Protein AF-A0A535CMH6-F1 (afdb_monomer)

Sequence (81 aa):
MGSTWVHCGIRAVLLGALAFTGAAFAAPSCKPPAPTALLERFTSADCEHCWKAASAQDPKDPARQRVLVLDWIAPAGDAAP

Structure (mmCIF, N/CA/C/O backbone):
data_AF-A0A535CMH6-F1
#
_entry.id   AF-A0A535CMH6-F1
#
loop_
_atom_site.group_PDB
_atom_site.id
_atom_site.type_symbol
_atom_site.label_atom_id
_atom_site.label_alt_id
_atom_site.label_comp_id
_atom_site.label_asym_id
_atom_site.label_entity_id
_atom_site.label_seq_id
_atom_site.pdbx_PDB_ins_code
_atom_site.Cartn_x
_atom_site.Cartn_y
_atom_site.Cartn_z
_atom_site.occupancy
_atom_site.B_iso_or_equiv
_atom_site.auth_seq_id
_atom_site.auth_comp_id
_atom_site.auth_asym_id
_atom_site.auth_atom_id
_atom_site.pdbx_PDB_model_num
ATOM 1 N N . MET A 1 1 ? -16.321 2.398 25.019 1.00 44.44 1 MET A N 1
ATOM 2 C CA . MET A 1 1 ? -14.885 2.663 25.278 1.00 44.44 1 MET A CA 1
ATOM 3 C C . MET A 1 1 ? -14.283 3.402 24.083 1.00 44.44 1 MET A C 1
ATOM 5 O O . MET A 1 1 ? -13.758 2.769 23.185 1.00 44.44 1 MET A O 1
ATOM 9 N N . GLY A 1 2 ? -14.430 4.727 24.004 1.00 43.50 2 GLY A N 1
ATOM 10 C CA . GLY A 1 2 ? -13.959 5.506 22.840 1.00 43.50 2 GLY A CA 1
ATOM 11 C C . GLY A 1 2 ? -13.553 6.944 23.163 1.00 43.50 2 GLY A C 1
ATOM 12 O O . GLY A 1 2 ? -13.178 7.690 22.269 1.00 43.50 2 GLY A O 1
ATOM 13 N N . SER A 1 3 ? -13.605 7.334 24.441 1.00 45.69 3 SER A N 1
ATOM 14 C CA . SER A 1 3 ? -13.458 8.736 24.830 1.00 45.69 3 SER A CA 1
ATOM 15 C C . SER A 1 3 ? -11.994 9.163 24.985 1.00 45.69 3 SER A C 1
ATOM 17 O O . SER A 1 3 ? -11.668 10.307 24.716 1.00 45.69 3 SER A O 1
ATOM 19 N N . THR A 1 4 ? -11.063 8.275 25.341 1.00 46.97 4 THR A N 1
ATOM 20 C CA . THR A 1 4 ? -9.691 8.671 25.728 1.00 46.97 4 THR A CA 1
ATOM 21 C C . THR A 1 4 ? -8.834 9.242 24.589 1.00 46.97 4 THR A C 1
ATOM 23 O O . THR A 1 4 ? -7.956 10.059 24.851 1.00 46.97 4 THR A O 1
ATOM 26 N N . TRP A 1 5 ? -9.115 8.896 23.329 1.00 45.47 5 TRP A N 1
ATOM 27 C CA . TRP A 1 5 ? -8.355 9.367 22.159 1.00 45.47 5 TRP A CA 1
ATOM 28 C C . TRP A 1 5 ? -8.620 10.840 21.828 1.00 45.47 5 TRP A C 1
ATOM 30 O O . TRP A 1 5 ? -7.698 11.588 21.512 1.00 45.47 5 TRP A O 1
ATOM 40 N N . VAL A 1 6 ? -9.872 11.280 21.979 1.00 49.97 6 VAL A N 1
ATOM 41 C CA . VAL A 1 6 ? -10.299 12.662 21.699 1.00 49.97 6 VAL A CA 1
ATOM 42 C C . VAL A 1 6 ? -9.681 13.646 22.708 1.00 49.97 6 VAL A C 1
ATOM 44 O O . VAL A 1 6 ? -9.417 14.806 22.391 1.00 49.97 6 VAL A O 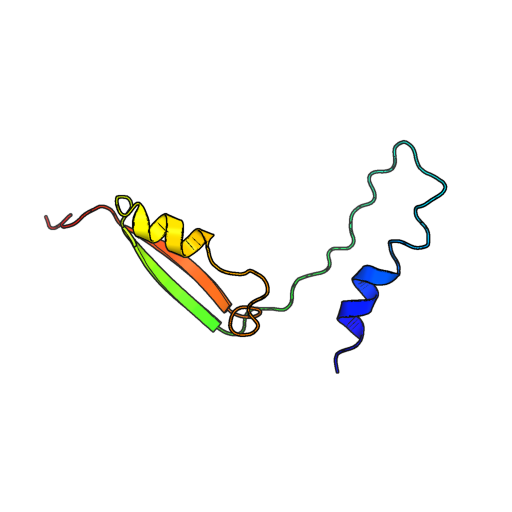1
ATOM 47 N N . HIS A 1 7 ? -9.360 13.167 23.914 1.00 44.00 7 HIS A N 1
ATOM 48 C CA . HIS A 1 7 ? -8.816 13.992 24.994 1.00 44.00 7 HIS A CA 1
ATOM 49 C C . HIS A 1 7 ? -7.315 14.328 24.836 1.00 44.00 7 HIS A C 1
ATOM 51 O O . HIS A 1 7 ? -6.893 15.325 25.422 1.00 44.00 7 HIS A O 1
ATOM 57 N N . CYS A 1 8 ? -6.522 13.585 24.033 1.00 49.44 8 CYS A N 1
ATOM 58 C CA . CYS A 1 8 ? -5.125 13.973 23.704 1.00 49.44 8 CYS A CA 1
ATOM 59 C C . CYS A 1 8 ? -5.120 15.205 22.756 1.00 49.44 8 CYS A C 1
ATOM 61 O O . CYS A 1 8 ? -4.222 16.035 22.847 1.00 49.44 8 CYS A O 1
ATOM 63 N N . GLY A 1 9 ? -6.163 15.404 21.929 1.00 47.44 9 GLY A N 1
ATOM 64 C CA . GLY A 1 9 ? -6.255 16.534 20.986 1.00 47.44 9 GLY A CA 1
ATOM 65 C C . GLY A 1 9 ? -6.801 17.851 21.564 1.00 47.44 9 GLY A C 1
ATOM 66 O O . GLY A 1 9 ? -6.314 18.923 21.220 1.00 47.44 9 GLY A O 1
ATOM 67 N N . ILE A 1 10 ? -7.795 17.806 22.458 1.00 49.19 10 ILE A N 1
ATOM 68 C CA . ILE A 1 10 ? -8.530 19.022 22.877 1.00 49.19 10 ILE A CA 1
ATOM 69 C C . ILE A 1 10 ? -7.817 19.807 23.996 1.00 49.19 10 ILE A C 1
ATOM 71 O O . ILE A 1 10 ? -7.938 21.029 24.069 1.00 49.19 10 ILE A O 1
ATOM 75 N N . ARG A 1 11 ? -7.028 19.149 24.858 1.00 47.28 11 ARG A N 1
ATOM 76 C CA . ARG A 1 11 ? -6.372 19.823 25.997 1.00 47.28 11 ARG A CA 1
ATOM 77 C C . ARG A 1 11 ? -5.1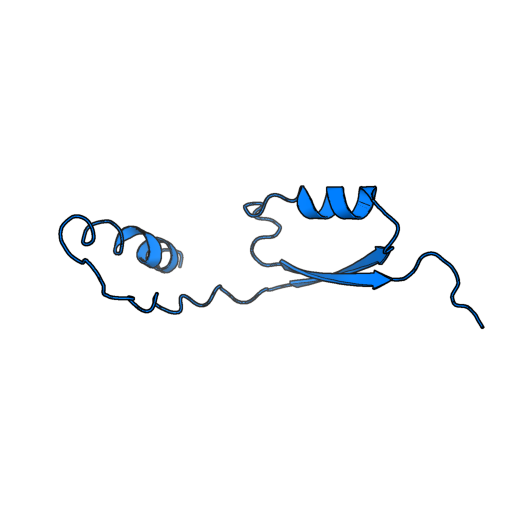29 20.641 25.635 1.00 47.28 11 ARG A C 1
ATOM 79 O O . ARG A 1 11 ? -4.779 21.537 26.395 1.00 47.28 11 ARG A O 1
ATOM 86 N N . ALA A 1 12 ? -4.484 20.367 24.502 1.00 49.91 12 ALA A N 1
ATOM 87 C CA . ALA A 1 12 ? -3.268 21.078 24.098 1.00 49.91 12 ALA A CA 1
ATOM 88 C C . ALA A 1 12 ? -3.547 22.465 23.488 1.00 49.91 12 ALA A C 1
ATOM 90 O O . ALA A 1 12 ? -2.701 23.350 23.562 1.00 49.91 12 ALA A O 1
ATOM 91 N N . VAL A 1 13 ? -4.735 22.680 22.914 1.00 51.81 13 VAL A N 1
ATOM 92 C CA . VAL A 1 13 ? -5.031 23.905 22.149 1.00 51.81 13 VAL A CA 1
ATOM 93 C C . VAL A 1 13 ? -5.519 25.054 23.039 1.00 51.81 13 VAL A C 1
ATOM 95 O O . VAL A 1 13 ? -5.221 26.210 22.760 1.00 51.81 13 VAL A O 1
ATOM 98 N N . LEU A 1 14 ? -6.212 24.773 24.147 1.00 51.59 14 LEU A N 1
ATOM 99 C CA . LEU A 1 14 ? -6.835 25.827 24.966 1.00 51.59 14 LEU A CA 1
ATOM 100 C C . LEU A 1 14 ? -5.887 26.534 25.956 1.00 51.59 14 LEU A C 1
ATOM 102 O O . LEU A 1 14 ? -6.267 27.555 26.518 1.00 51.59 14 LEU A O 1
ATOM 106 N N . LEU A 1 15 ? -4.661 26.038 26.158 1.00 51.31 15 LEU A N 1
ATOM 107 C CA . LEU A 1 15 ? -3.680 26.623 27.094 1.00 51.31 15 LEU A CA 1
ATOM 108 C C . LEU A 1 15 ? -2.454 27.256 26.408 1.00 51.31 15 LEU A C 1
ATOM 110 O O . LEU A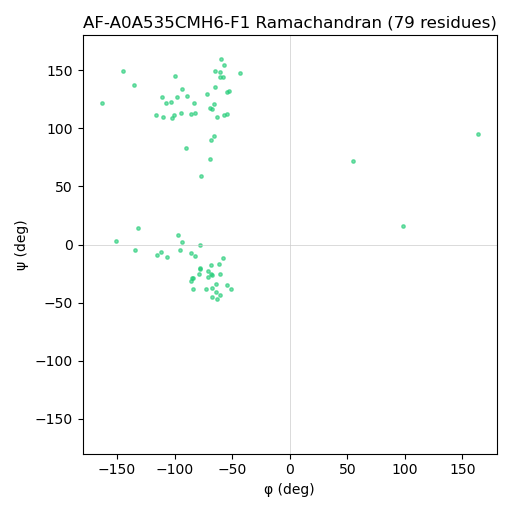 1 15 ? -1.638 27.877 27.081 1.00 51.31 15 LEU A O 1
ATOM 114 N N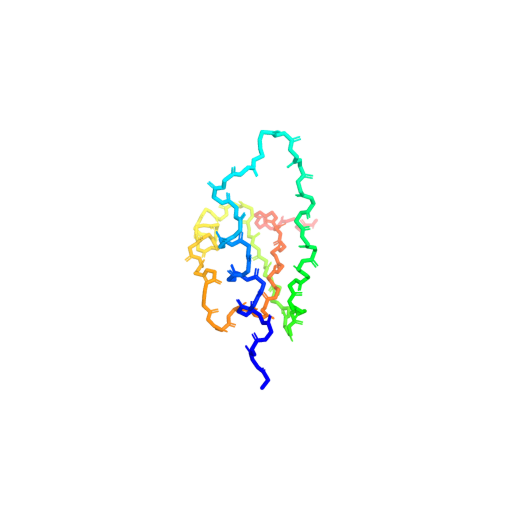 . GLY A 1 16 ? -2.314 27.121 25.0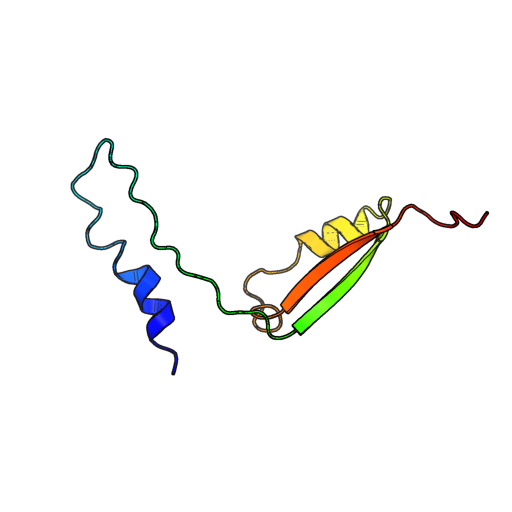85 1.00 46.81 16 GLY A N 1
ATOM 115 C CA . GLY A 1 16 ? -1.104 27.505 24.343 1.00 46.81 16 GLY A CA 1
ATOM 116 C C . GLY A 1 16 ? -1.129 28.885 23.679 1.00 46.81 16 GLY A C 1
ATOM 117 O O . GLY A 1 16 ? -0.240 29.181 22.890 1.00 46.81 16 GLY A O 1
ATOM 118 N N . ALA A 1 17 ? -2.137 29.723 23.937 1.00 53.28 17 ALA A N 1
ATOM 119 C CA . ALA A 1 17 ? -2.297 30.985 23.208 1.00 53.28 17 ALA A CA 1
ATOM 120 C C . ALA A 1 17 ? -1.492 32.174 23.775 1.00 53.28 17 ALA A C 1
ATOM 122 O O . ALA A 1 17 ? -1.490 33.227 23.147 1.00 53.28 17 ALA A O 1
ATOM 123 N N . LEU A 1 18 ? -0.828 32.058 24.937 1.00 53.88 18 LEU A N 1
ATOM 124 C CA . LEU A 1 18 ? -0.325 33.254 25.644 1.00 53.88 18 LEU A CA 1
ATOM 125 C C . LEU A 1 18 ? 1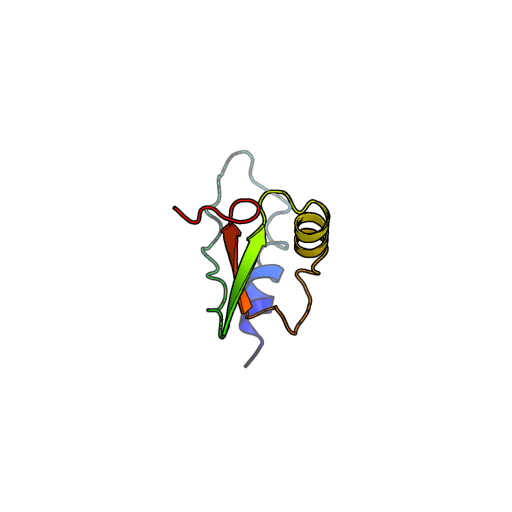.108 33.232 26.186 1.00 53.88 18 LEU A C 1
ATOM 127 O O . LEU A 1 18 ? 1.565 34.272 26.651 1.00 53.88 18 LEU A O 1
ATOM 131 N N . ALA A 1 19 ? 1.862 32.139 26.105 1.00 52.44 19 ALA A N 1
ATOM 132 C CA . ALA A 1 19 ? 3.267 32.173 26.511 1.00 52.44 19 ALA A CA 1
ATOM 133 C C . ALA A 1 19 ? 4.021 30.970 25.953 1.00 52.44 19 ALA A C 1
ATOM 135 O O . ALA A 1 19 ? 3.629 29.847 26.242 1.00 52.44 19 ALA A O 1
ATOM 136 N N . PHE A 1 20 ? 5.083 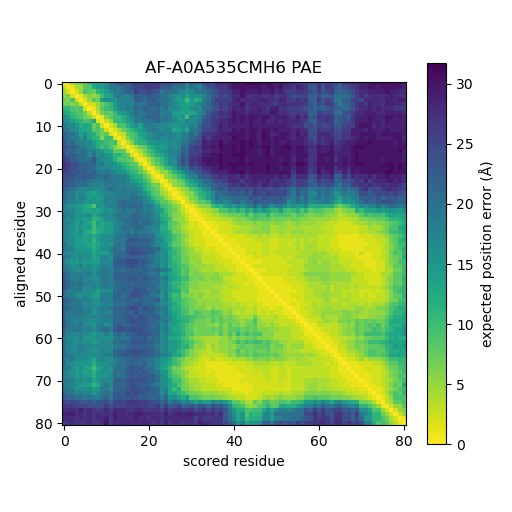31.203 25.177 1.00 48.28 20 PHE A N 1
ATOM 137 C CA . PHE A 1 20 ? 6.424 30.632 25.391 1.00 48.28 20 PHE A CA 1
ATOM 138 C C . PHE A 1 20 ? 7.279 30.763 24.124 1.00 48.28 20 PHE A C 1
ATOM 140 O O . PHE A 1 20 ? 7.301 29.905 23.244 1.00 48.28 20 PHE A O 1
ATOM 147 N N . THR A 1 21 ? 8.071 31.828 24.070 1.00 55.69 21 THR A N 1
ATOM 148 C CA . THR A 1 21 ? 9.355 31.821 23.371 1.00 55.69 21 THR A CA 1
ATOM 149 C C . THR A 1 21 ? 10.275 30.802 24.058 1.00 55.69 21 THR A C 1
ATOM 151 O O . THR A 1 21 ? 10.712 31.035 25.181 1.00 55.69 21 THR A O 1
ATOM 154 N N . GLY A 1 22 ? 10.566 29.673 23.404 1.00 54.28 22 GLY A N 1
ATOM 155 C CA . GLY A 1 22 ? 11.778 28.884 23.680 1.00 54.28 22 GLY A CA 1
ATOM 156 C C . GLY A 1 22 ? 11.685 27.650 24.588 1.00 54.28 22 GLY A C 1
ATOM 157 O O . GLY A 1 22 ? 12.731 27.161 25.000 1.00 54.28 22 GLY A O 1
ATOM 158 N N . ALA A 1 23 ? 10.505 27.094 24.876 1.00 49.72 23 ALA A N 1
ATOM 159 C CA . ALA A 1 23 ? 10.415 25.776 25.516 1.00 49.72 23 ALA A CA 1
ATOM 160 C C . ALA A 1 23 ? 10.061 24.703 24.477 1.00 49.72 23 ALA A C 1
ATOM 162 O O . ALA A 1 23 ? 8.938 24.652 23.977 1.00 49.72 23 ALA A O 1
ATOM 163 N N . ALA A 1 24 ? 11.023 23.835 24.148 1.00 55.34 24 ALA A N 1
ATOM 164 C CA . ALA A 1 24 ? 10.740 22.586 23.453 1.00 55.34 24 ALA A CA 1
ATOM 165 C C . ALA A 1 24 ? 9.959 21.679 24.415 1.00 55.34 24 ALA A C 1
ATOM 167 O O . ALA A 1 24 ? 10.535 20.945 25.216 1.00 55.34 24 ALA A O 1
ATOM 168 N N . PHE A 1 25 ? 8.632 21.777 24.388 1.00 54.34 25 PHE A N 1
ATOM 169 C CA . PHE A 1 25 ? 7.776 20.844 25.103 1.00 54.34 25 PHE A CA 1
ATOM 170 C C . PHE A 1 25 ? 7.914 19.480 24.430 1.00 54.34 25 PHE A C 1
ATOM 172 O O . PHE A 1 25 ? 7.574 19.324 23.256 1.00 54.34 25 PHE A O 1
ATOM 179 N N . ALA A 1 26 ? 8.429 18.493 25.166 1.00 56.47 26 ALA A N 1
ATOM 180 C CA . ALA A 1 26 ? 8.343 17.106 24.742 1.00 56.47 26 ALA A CA 1
ATOM 181 C C . ALA A 1 26 ? 6.857 16.789 24.548 1.00 56.47 26 ALA A C 1
ATOM 183 O O . ALA A 1 26 ? 6.087 16.794 25.511 1.00 56.47 26 ALA A O 1
ATOM 184 N N . ALA A 1 27 ? 6.444 16.580 23.296 1.00 64.88 27 ALA A N 1
ATOM 185 C CA . ALA A 1 27 ? 5.099 16.111 23.020 1.00 64.88 27 ALA A CA 1
ATOM 186 C C . ALA A 1 27 ? 4.892 14.826 23.838 1.00 64.88 27 ALA A C 1
ATOM 188 O O . ALA A 1 27 ? 5.778 13.960 23.818 1.00 64.88 27 ALA A O 1
ATOM 189 N N . PRO A 1 28 ? 3.783 14.688 24.590 1.00 63.56 28 PRO A N 1
ATOM 190 C CA . PRO A 1 28 ? 3.495 13.432 25.262 1.00 63.56 28 PRO A CA 1
ATOM 191 C C . PRO A 1 28 ? 3.567 12.325 24.213 1.00 63.56 28 PRO A C 1
ATOM 193 O O . PRO A 1 28 ? 3.023 12.476 23.116 1.00 63.56 28 PRO A O 1
ATOM 196 N N . SER A 1 29 ? 4.270 11.235 24.524 1.00 65.69 29 SER A N 1
ATOM 197 C CA . SER A 1 29 ? 4.371 10.076 23.642 1.00 65.69 29 SER A CA 1
ATOM 198 C C . SER A 1 29 ? 3.006 9.376 23.580 1.00 65.69 29 SER A C 1
ATOM 200 O O . SER A 1 29 ? 2.780 8.333 24.190 1.00 65.69 29 SER A O 1
ATOM 202 N N . CYS A 1 30 ? 2.046 9.979 22.868 1.00 69.88 30 CYS A N 1
ATOM 203 C CA . CYS A 1 30 ? 0.756 9.375 22.554 1.00 69.88 30 CYS A CA 1
ATOM 204 C C . CYS A 1 30 ? 1.081 8.191 21.619 1.00 69.88 30 CYS A C 1
ATOM 206 O O . CYS A 1 30 ? 1.276 8.349 20.415 1.00 69.88 30 CYS A O 1
ATOM 208 N N . LYS A 1 31 ? 1.242 6.998 22.211 1.00 77.31 31 LYS A N 1
ATOM 209 C CA . LYS A 1 31 ? 1.515 5.762 21.474 1.00 77.31 31 LYS A CA 1
ATOM 210 C C . LYS A 1 31 ? 0.281 5.454 20.623 1.00 77.31 31 LYS A C 1
ATOM 212 O O . LYS A 1 31 ? -0.806 5.307 21.195 1.00 77.31 31 LYS A O 1
ATOM 217 N N . PRO A 1 32 ? 0.409 5.364 19.289 1.00 77.00 32 PRO A N 1
ATOM 218 C CA . PRO A 1 32 ? -0.712 4.955 18.471 1.00 77.00 32 PRO A CA 1
ATOM 219 C C . PRO A 1 32 ? -1.153 3.547 18.893 1.00 77.00 32 PRO A C 1
ATOM 221 O O . PRO A 1 32 ? -0.338 2.742 19.363 1.00 77.00 32 PRO A O 1
ATOM 224 N N . PRO A 1 33 ? -2.449 3.243 18.772 1.00 82.38 33 PRO A N 1
ATOM 225 C CA . PRO A 1 33 ? -2.945 1.908 19.052 1.00 82.38 33 PRO A CA 1
ATOM 226 C C . PRO A 1 33 ? -2.235 0.883 18.165 1.00 82.38 33 PRO A C 1
ATOM 228 O O . PRO A 1 33 ? -1.934 1.160 17.005 1.00 82.38 33 PRO A O 1
ATOM 231 N N . ALA A 1 34 ? -1.981 -0.302 18.720 1.00 86.94 34 ALA A N 1
ATOM 232 C CA . ALA A 1 34 ? -1.317 -1.368 17.982 1.00 86.94 34 ALA A CA 1
ATOM 233 C C . ALA A 1 34 ? -2.133 -1.777 16.736 1.00 86.94 34 ALA A C 1
ATOM 235 O O . ALA A 1 34 ? -3.372 -1.783 16.798 1.00 86.94 34 ALA A O 1
ATOM 236 N N . PRO A 1 35 ? -1.465 -2.125 15.621 1.00 89.62 35 PRO A N 1
ATOM 237 C CA . PRO A 1 35 ? -2.133 -2.681 14.452 1.00 89.62 35 PRO A CA 1
ATOM 238 C C . PRO A 1 35 ? -2.749 -4.046 14.787 1.00 89.62 35 PRO A C 1
ATOM 240 O O . PRO A 1 35 ? -2.237 -4.781 15.630 1.00 89.62 35 PRO A O 1
ATOM 243 N N . THR A 1 36 ? -3.852 -4.386 14.125 1.00 93.75 36 THR A N 1
ATOM 244 C CA . THR A 1 36 ? -4.552 -5.674 14.276 1.00 93.75 36 THR A CA 1
ATOM 245 C C . THR A 1 36 ? -4.347 -6.597 13.080 1.00 93.75 36 THR A C 1
ATOM 247 O O . THR A 1 36 ? -4.718 -7.763 13.146 1.00 93.75 36 THR A O 1
ATOM 250 N N . ALA A 1 37 ? -3.778 -6.083 11.989 1.00 92.69 37 ALA A N 1
ATOM 251 C CA . ALA A 1 37 ? -3.448 -6.846 10.795 1.00 92.69 37 ALA A CA 1
ATOM 252 C C . ALA A 1 37 ? -2.151 -6.325 10.164 1.00 92.69 37 ALA A C 1
ATOM 254 O O . ALA A 1 37 ? -1.846 -5.131 10.249 1.00 92.69 37 ALA A O 1
ATOM 255 N N . LEU A 1 38 ? -1.422 -7.233 9.518 1.00 93.19 38 LEU A N 1
ATOM 256 C CA . LEU A 1 38 ? -0.270 -6.938 8.675 1.00 93.19 38 LEU A CA 1
ATOM 257 C C . LEU A 1 38 ? -0.655 -7.243 7.226 1.00 93.19 38 LEU A C 1
ATOM 259 O O . LEU A 1 38 ? -1.138 -8.336 6.934 1.00 93.19 38 LEU A O 1
ATOM 263 N N . LEU A 1 39 ? -0.458 -6.276 6.336 1.00 91.25 39 LEU A N 1
ATOM 264 C CA . LEU A 1 39 ? -0.590 -6.452 4.897 1.00 91.25 39 LEU A CA 1
ATOM 265 C C . LEU A 1 39 ? 0.797 -6.369 4.274 1.00 91.25 39 LEU A C 1
ATOM 267 O O . LEU A 1 39 ? 1.386 -5.291 4.207 1.00 91.25 39 LEU A O 1
ATOM 271 N N . GLU A 1 40 ? 1.288 -7.503 3.798 1.00 94.50 40 GLU A N 1
ATOM 272 C CA . GLU A 1 40 ? 2.552 -7.580 3.074 1.00 94.50 40 GLU A CA 1
ATOM 273 C C . GLU A 1 40 ? 2.303 -7.470 1.575 1.00 94.50 40 GLU A C 1
ATOM 275 O O . GLU A 1 40 ? 1.392 -8.095 1.025 1.00 94.50 40 GLU A O 1
ATOM 280 N N . ARG A 1 41 ? 3.098 -6.640 0.908 1.00 90.75 41 ARG A N 1
ATOM 281 C CA . ARG A 1 41 ? 2.958 -6.344 -0.517 1.00 90.75 41 ARG A CA 1
ATOM 282 C C . ARG A 1 41 ? 4.328 -6.376 -1.160 1.00 90.75 41 ARG A C 1
ATOM 284 O O . ARG A 1 41 ? 5.267 -5.822 -0.611 1.00 90.75 41 ARG A O 1
ATOM 291 N N . PHE A 1 42 ? 4.431 -6.976 -2.336 1.00 90.31 42 PHE A N 1
ATOM 292 C CA . PHE A 1 42 ? 5.654 -6.940 -3.129 1.00 90.31 42 PHE A CA 1
ATOM 293 C C . PHE A 1 42 ? 5.483 -5.887 -4.218 1.00 90.31 42 PHE A C 1
ATOM 295 O O . PHE A 1 42 ? 4.647 -6.037 -5.110 1.00 90.31 42 PHE A O 1
ATOM 302 N N . THR A 1 43 ? 6.238 -4.800 -4.116 1.00 90.31 43 THR A N 1
ATOM 303 C CA . THR A 1 43 ? 6.190 -3.679 -5.054 1.00 90.31 43 THR A CA 1
ATOM 304 C C . THR A 1 43 ? 7.452 -3.713 -5.901 1.00 90.31 43 THR A C 1
ATOM 306 O O . THR A 1 43 ? 8.559 -3.667 -5.374 1.00 90.31 43 THR A O 1
ATOM 309 N N . SER A 1 44 ? 7.305 -3.807 -7.222 1.00 89.88 44 SER A N 1
ATOM 310 C CA . SER A 1 44 ? 8.460 -3.697 -8.116 1.00 89.88 44 SER A CA 1
ATOM 311 C C . SER A 1 44 ? 9.059 -2.292 -8.023 1.00 89.88 44 SER A C 1
ATOM 313 O O . SER A 1 44 ? 8.325 -1.302 -8.070 1.00 89.88 44 SER A O 1
ATOM 315 N N . ALA A 1 45 ? 10.386 -2.213 -7.933 1.00 90.50 45 ALA A N 1
ATOM 316 C CA . ALA A 1 45 ? 11.142 -0.967 -7.915 1.00 90.50 45 ALA A CA 1
ATOM 317 C C . ALA A 1 45 ? 10.810 -0.081 -9.127 1.00 90.50 45 ALA A C 1
ATOM 319 O O . ALA A 1 45 ? 10.689 1.133 -8.980 1.00 90.50 45 ALA A O 1
ATOM 320 N N . ASP A 1 46 ? 10.554 -0.698 -10.283 1.00 91.25 46 ASP A N 1
ATOM 321 C CA . ASP A 1 46 ? 10.369 -0.013 -11.565 1.00 91.25 46 ASP A CA 1
ATOM 322 C C . ASP A 1 46 ? 8.896 0.299 -11.892 1.00 91.25 46 ASP A C 1
ATOM 324 O O . ASP A 1 46 ? 8.574 0.851 -12.946 1.00 91.25 46 ASP A O 1
ATOM 328 N N . CYS A 1 47 ? 7.963 -0.030 -10.993 1.00 90.56 47 CYS A N 1
ATOM 329 C CA . CYS A 1 47 ? 6.538 0.196 -11.219 1.00 90.56 47 CYS A CA 1
ATOM 330 C C . CYS A 1 47 ? 6.076 1.575 -10.719 1.00 90.56 47 CYS A C 1
ATOM 332 O O . CYS A 1 47 ? 5.464 1.704 -9.658 1.00 90.56 47 CYS A O 1
ATOM 334 N N . GLU A 1 48 ? 6.272 2.614 -11.533 1.00 92.56 48 GLU A N 1
ATOM 335 C CA . GLU A 1 48 ? 5.820 3.993 -11.261 1.00 92.56 48 GLU A CA 1
ATOM 336 C C . GLU A 1 48 ? 4.325 4.084 -10.878 1.00 92.56 48 GLU A C 1
ATOM 338 O O . GLU A 1 48 ? 3.924 4.850 -9.998 1.00 92.56 48 GLU A O 1
ATOM 343 N N . HIS A 1 49 ? 3.470 3.278 -11.515 1.00 92.12 49 HIS A N 1
ATOM 344 C CA . HIS A 1 49 ? 2.043 3.245 -11.187 1.00 92.12 49 HIS A CA 1
ATOM 345 C C . HIS A 1 49 ? 1.773 2.661 -9.789 1.00 92.12 49 HIS A C 1
ATOM 347 O O . HIS A 1 49 ? 0.904 3.156 -9.071 1.00 92.12 49 HIS A O 1
ATOM 353 N N . CYS A 1 50 ? 2.540 1.646 -9.379 1.00 89.31 50 CYS A N 1
ATOM 354 C CA . CYS A 1 50 ? 2.414 1.008 -8.070 1.00 89.31 50 CYS A CA 1
ATOM 355 C C . CYS A 1 50 ? 2.736 1.995 -6.941 1.00 89.31 50 CYS A C 1
ATOM 357 O O . CYS A 1 50 ? 2.013 2.051 -5.943 1.00 89.31 50 CYS A O 1
ATOM 359 N N . TRP A 1 51 ? 3.767 2.820 -7.135 1.00 89.94 51 TRP A N 1
ATOM 360 C CA . TRP A 1 51 ? 4.146 3.883 -6.206 1.00 89.94 51 TRP A CA 1
ATOM 361 C C . TRP A 1 51 ? 3.049 4.938 -6.060 1.00 89.94 51 TRP A C 1
ATOM 363 O O . TRP A 1 51 ? 2.641 5.261 -4.944 1.00 89.94 51 TRP A O 1
ATOM 373 N N . LYS A 1 52 ? 2.484 5.408 -7.179 1.00 92.25 52 LYS A N 1
ATOM 374 C CA . LYS A 1 52 ? 1.375 6.378 -7.162 1.00 92.25 52 LYS A CA 1
ATOM 375 C C . LYS A 1 52 ? 0.143 5.835 -6.447 1.00 92.25 52 LYS A C 1
ATOM 377 O O . LYS A 1 52 ? -0.456 6.543 -5.641 1.00 92.25 52 LYS A O 1
ATOM 382 N N . ALA A 1 53 ? -0.217 4.579 -6.702 1.00 87.25 53 ALA A N 1
ATOM 383 C CA . ALA A 1 53 ? -1.346 3.934 -6.040 1.00 87.25 53 ALA A CA 1
ATOM 384 C C . ALA A 1 53 ? -1.129 3.774 -4.524 1.00 87.25 53 ALA A C 1
ATOM 386 O O . ALA A 1 53 ? -2.086 3.881 -3.759 1.00 87.25 53 ALA A O 1
ATOM 387 N N . ALA A 1 54 ? 0.109 3.542 -4.074 1.00 82.94 54 ALA A N 1
ATOM 388 C CA . ALA A 1 54 ? 0.438 3.487 -2.651 1.00 82.94 54 ALA A CA 1
ATOM 389 C C . ALA A 1 54 ? 0.295 4.865 -1.979 1.00 82.94 54 ALA A C 1
ATOM 391 O O . ALA A 1 54 ? -0.327 4.968 -0.924 1.00 82.94 54 ALA A O 1
ATOM 392 N N . SER A 1 55 ? 0.795 5.932 -2.610 1.00 81.12 55 SER A N 1
ATOM 393 C CA . SER A 1 55 ? 0.702 7.299 -2.074 1.00 81.12 55 SER A CA 1
ATOM 394 C C . SER A 1 55 ? -0.712 7.887 -2.104 1.00 81.12 55 SER A C 1
ATOM 396 O O . SER A 1 55 ? -1.006 8.797 -1.336 1.00 81.12 55 SER A O 1
ATOM 398 N N . ALA A 1 56 ? -1.593 7.383 -2.971 1.00 83.69 56 ALA A N 1
ATOM 399 C CA . ALA A 1 56 ? -2.976 7.847 -3.094 1.00 83.69 56 ALA A CA 1
ATOM 400 C C . ALA A 1 56 ? -3.922 7.313 -1.998 1.00 83.69 56 ALA A C 1
ATOM 402 O O . ALA A 1 56 ? -5.114 7.619 -2.014 1.00 83.69 56 ALA A O 1
ATOM 403 N N . GLN A 1 57 ? -3.431 6.492 -1.067 1.00 80.12 57 GLN A N 1
ATOM 404 C CA . GLN A 1 57 ? -4.260 5.904 -0.016 1.00 80.12 57 GLN A CA 1
ATOM 405 C C . GLN A 1 57 ? -4.668 6.958 1.020 1.00 80.12 57 GLN A C 1
ATOM 407 O O . GLN A 1 57 ? -3.816 7.661 1.559 1.00 80.12 57 GLN A O 1
ATOM 412 N N . ASP A 1 58 ? -5.969 7.042 1.323 1.00 80.56 58 ASP A N 1
ATOM 413 C CA . ASP A 1 58 ? -6.487 7.944 2.356 1.00 80.56 58 ASP A CA 1
ATOM 414 C C . ASP A 1 58 ? -6.046 7.463 3.753 1.00 80.56 58 ASP A C 1
ATOM 416 O O . ASP A 1 58 ? -6.468 6.386 4.191 1.00 80.56 58 ASP A O 1
ATOM 420 N N . PRO A 1 59 ? -5.256 8.254 4.505 1.00 70.75 59 PRO A N 1
ATOM 421 C CA . PRO A 1 59 ? -4.859 7.916 5.872 1.00 70.75 59 PRO A CA 1
ATOM 422 C C . PRO A 1 59 ? -6.041 7.778 6.843 1.00 70.75 59 PRO A C 1
ATOM 424 O O . PRO A 1 59 ? -5.879 7.252 7.945 1.00 70.75 59 PRO A O 1
ATOM 427 N N . LYS A 1 60 ? -7.223 8.289 6.477 1.00 78.06 60 LYS A N 1
ATOM 428 C CA . LYS A 1 60 ? -8.437 8.252 7.295 1.00 78.06 60 LYS A CA 1
ATOM 429 C C . LYS A 1 60 ? -9.356 7.080 6.971 1.00 78.06 60 LYS A C 1
ATOM 431 O O . LYS A 1 60 ? -10.325 6.905 7.713 1.00 78.06 60 LYS A O 1
ATOM 436 N N . ASP A 1 61 ? -9.047 6.271 5.954 1.00 81.38 61 ASP A N 1
ATOM 437 C CA . ASP A 1 61 ? -9.846 5.101 5.584 1.00 81.38 61 ASP A CA 1
ATOM 438 C C . ASP A 1 61 ? -10.027 4.177 6.809 1.00 81.38 61 ASP A C 1
ATOM 440 O O . ASP A 1 61 ? -9.049 3.592 7.294 1.00 81.38 61 ASP A O 1
ATOM 444 N N . PRO A 1 62 ? -11.256 4.033 7.343 1.00 74.56 62 PRO A N 1
ATOM 445 C CA . PRO A 1 62 ? -11.513 3.231 8.534 1.00 74.56 62 PRO A CA 1
ATOM 446 C C . PRO A 1 62 ? -11.144 1.756 8.351 1.00 74.56 62 PRO A C 1
ATOM 448 O O . PRO A 1 62 ? -10.788 1.108 9.335 1.00 74.56 62 PRO A O 1
ATOM 451 N N . ALA A 1 63 ? -11.137 1.235 7.119 1.00 76.50 63 ALA A N 1
ATOM 452 C CA . ALA A 1 63 ? -10.669 -0.119 6.831 1.00 76.50 63 ALA A CA 1
ATOM 453 C C . ALA A 1 63 ? -9.149 -0.282 7.034 1.00 76.50 63 ALA A C 1
ATOM 455 O O . ALA A 1 63 ? -8.663 -1.403 7.172 1.00 76.50 63 ALA A O 1
ATOM 456 N N . ARG A 1 64 ? -8.390 0.822 7.082 1.00 76.94 64 ARG A N 1
ATOM 457 C CA . ARG A 1 64 ? -6.919 0.839 7.160 1.00 76.94 64 ARG A CA 1
ATOM 458 C C . ARG A 1 64 ? -6.359 1.425 8.455 1.00 76.94 64 ARG A C 1
ATOM 460 O O . ARG A 1 64 ? -5.180 1.238 8.730 1.00 76.94 64 ARG A O 1
ATOM 467 N N . GLN A 1 65 ? -7.187 2.026 9.314 1.00 82.44 65 GLN A N 1
ATOM 468 C CA . GLN A 1 65 ? -6.776 2.646 10.593 1.00 82.44 65 GLN A CA 1
ATOM 469 C C . GLN A 1 65 ? -6.065 1.703 11.591 1.00 82.44 65 GLN A C 1
ATOM 471 O O . GLN A 1 65 ? -5.543 2.155 12.615 1.00 82.44 65 GLN A O 1
ATOM 476 N N . ARG A 1 66 ? -6.080 0.388 11.344 1.00 86.56 66 ARG A N 1
ATOM 477 C CA . ARG A 1 66 ? -5.441 -0.649 12.172 1.00 86.56 66 ARG A CA 1
ATOM 478 C C . ARG A 1 66 ? -4.607 -1.648 11.365 1.00 86.56 66 ARG A C 1
ATOM 480 O O . ARG A 1 66 ? -4.240 -2.694 11.898 1.00 86.56 66 ARG A O 1
ATOM 487 N N . VAL A 1 67 ? -4.306 -1.345 10.105 1.00 90.56 67 VAL A N 1
ATOM 488 C CA . VAL A 1 67 ? -3.500 -2.212 9.241 1.00 90.56 67 VAL A CA 1
ATOM 489 C C . VAL A 1 67 ? -2.097 -1.631 9.137 1.00 90.56 67 VAL A C 1
ATOM 491 O O . VAL A 1 67 ? -1.928 -0.486 8.726 1.00 90.56 67 VAL A O 1
ATOM 494 N N . LEU A 1 68 ? -1.088 -2.420 9.503 1.00 90.00 68 LEU A N 1
ATOM 495 C CA . LEU A 1 68 ? 0.296 -2.113 9.163 1.00 90.00 68 LEU A CA 1
ATOM 496 C C . LEU A 1 68 ? 0.551 -2.623 7.745 1.00 90.00 68 LEU A C 1
ATOM 498 O O . LEU A 1 68 ? 0.365 -3.808 7.483 1.00 90.00 68 LEU A O 1
ATOM 502 N N . VAL A 1 69 ? 0.949 -1.739 6.835 1.00 90.31 69 VAL A N 1
ATOM 503 C CA . VAL A 1 69 ? 1.347 -2.124 5.477 1.00 90.31 69 VAL A CA 1
ATOM 504 C C . VAL A 1 69 ? 2.866 -2.220 5.432 1.00 90.31 69 VAL A C 1
ATOM 506 O O . VAL A 1 69 ? 3.552 -1.278 5.827 1.00 90.31 69 VAL A O 1
ATOM 509 N N . LEU A 1 70 ? 3.377 -3.357 4.967 1.00 91.94 70 LEU A N 1
ATOM 510 C CA . LEU A 1 70 ? 4.795 -3.593 4.729 1.00 91.94 70 LEU A CA 1
ATOM 511 C C . LEU A 1 70 ? 5.005 -3.833 3.234 1.00 91.94 70 LEU A C 1
ATOM 513 O O . LEU A 1 70 ? 4.560 -4.844 2.691 1.00 91.94 70 LEU A O 1
ATOM 517 N N . ASP A 1 71 ? 5.664 -2.885 2.571 1.00 91.62 71 ASP A N 1
ATOM 518 C CA . ASP A 1 71 ? 6.021 -2.996 1.160 1.00 91.62 71 ASP A CA 1
ATOM 519 C C . ASP A 1 71 ? 7.448 -3.552 1.018 1.00 91.62 71 ASP A C 1
ATOM 521 O O . ASP A 1 71 ? 8.436 -2.903 1.365 1.00 91.62 71 ASP A O 1
ATOM 525 N N . TRP A 1 72 ? 7.551 -4.763 0.481 1.00 92.25 72 TRP A N 1
ATOM 526 C CA . TRP A 1 72 ? 8.785 -5.391 0.033 1.00 92.25 72 TRP A CA 1
ATOM 527 C C . TRP A 1 72 ? 9.121 -4.885 -1.366 1.00 92.25 72 TRP A C 1
ATOM 529 O O . TRP A 1 72 ? 8.399 -5.173 -2.323 1.00 92.25 72 TRP A O 1
ATOM 539 N N . ILE A 1 73 ? 10.208 -4.127 -1.503 1.00 92.19 73 ILE A N 1
ATOM 540 C CA . ILE A 1 73 ? 10.617 -3.606 -2.809 1.00 92.19 73 ILE A CA 1
ATOM 541 C C . ILE A 1 73 ? 11.460 -4.653 -3.530 1.00 92.19 73 ILE A C 1
ATOM 543 O O . ILE A 1 73 ? 12.573 -4.960 -3.106 1.00 92.19 73 ILE A O 1
ATOM 547 N N . ALA A 1 74 ? 10.917 -5.206 -4.611 1.00 88.38 74 ALA A N 1
ATOM 548 C CA . ALA A 1 74 ? 11.586 -6.200 -5.438 1.00 88.38 74 ALA A CA 1
ATOM 549 C C . ALA A 1 74 ? 12.182 -5.542 -6.696 1.00 88.38 74 ALA A C 1
ATOM 551 O O . ALA A 1 74 ? 11.571 -4.620 -7.239 1.00 88.38 74 ALA A O 1
ATOM 552 N N . PRO A 1 75 ? 13.338 -5.998 -7.201 1.00 84.62 75 PRO A N 1
ATOM 553 C CA . PRO A 1 75 ? 13.818 -5.580 -8.520 1.00 84.62 75 PRO A CA 1
ATOM 554 C C . PRO A 1 75 ? 12.810 -5.952 -9.629 1.00 84.62 75 PRO A C 1
ATOM 556 O O . PRO A 1 75 ? 11.954 -6.820 -9.425 1.00 84.62 75 PRO A O 1
ATOM 559 N N . ALA A 1 76 ? 12.876 -5.308 -10.804 1.00 76.62 76 ALA A N 1
ATOM 560 C CA . ALA A 1 76 ? 12.183 -5.825 -11.989 1.00 76.62 76 ALA A CA 1
ATOM 561 C C . ALA A 1 76 ? 12.636 -7.256 -12.323 1.00 76.62 76 ALA A C 1
ATOM 563 O O . ALA A 1 76 ? 13.722 -7.680 -11.935 1.00 76.62 76 ALA A O 1
ATOM 564 N N . GLY A 1 77 ? 11.745 -7.988 -12.998 1.00 69.75 77 GLY A N 1
ATOM 565 C CA . GLY A 1 77 ? 11.742 -9.446 -13.127 1.00 69.75 77 GLY A CA 1
ATOM 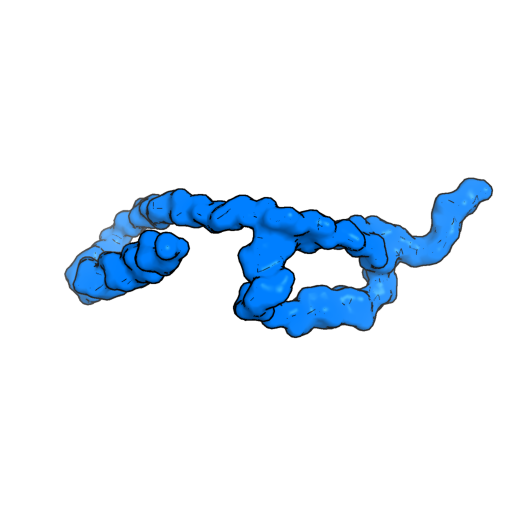566 C C . GLY A 1 77 ? 13.081 -10.141 -13.408 1.00 69.75 77 GLY A C 1
ATOM 567 O O . GLY A 1 77 ? 13.945 -9.631 -14.115 1.00 69.75 77 GLY A O 1
ATOM 568 N N . ASP A 1 78 ? 13.140 -11.352 -12.849 1.00 62.25 78 ASP A N 1
ATOM 569 C CA . ASP A 1 78 ? 14.120 -12.435 -12.944 1.00 62.25 78 ASP A CA 1
ATOM 570 C C . ASP A 1 78 ? 15.580 -12.101 -12.619 1.00 62.25 78 ASP A C 1
ATOM 572 O O . ASP A 1 78 ? 16.485 -12.221 -13.438 1.00 62.25 78 ASP A O 1
ATOM 576 N N . ALA A 1 79 ? 15.836 -11.882 -11.327 1.00 59.66 79 ALA A N 1
ATOM 577 C CA . ALA A 1 79 ? 17.067 -12.384 -10.717 1.00 59.66 79 ALA A CA 1
ATOM 578 C C . ALA A 1 79 ? 16.931 -13.900 -10.445 1.00 59.66 79 ALA A C 1
ATOM 580 O O . ALA A 1 79 ? 16.986 -14.347 -9.299 1.00 59.66 79 ALA A O 1
ATOM 581 N N . ALA A 1 80 ? 16.680 -14.686 -11.494 1.00 60.84 80 ALA A N 1
ATOM 582 C CA . ALA A 1 80 ? 16.905 -16.125 -11.462 1.00 60.84 80 ALA A CA 1
ATOM 583 C C . ALA A 1 80 ? 18.364 -16.371 -11.907 1.00 60.84 80 ALA A C 1
ATOM 585 O O . ALA A 1 80 ? 18.762 -15.807 -12.928 1.00 60.84 80 ALA A O 1
ATOM 586 N N . PRO A 1 81 ? 19.180 -17.114 -11.136 1.00 60.59 81 PRO A N 1
ATOM 587 C CA . PRO A 1 81 ? 20.538 -17.479 -11.541 1.00 60.59 81 PRO A CA 1
ATOM 588 C C . PRO A 1 81 ? 20.565 -18.461 -12.720 1.00 60.59 81 PRO A C 1
ATOM 590 O O . PRO A 1 81 ? 19.576 -19.209 -12.904 1.00 60.59 81 PRO A O 1
#

Secondary structure (DSSP, 8-state):
--SHHHHHHHTTTSS-SS--SS--------PPPPPSEEEEEEEETT-HHHHHHHHT--TT-TTTTTEEEEEEEEPSS----

Solvent-access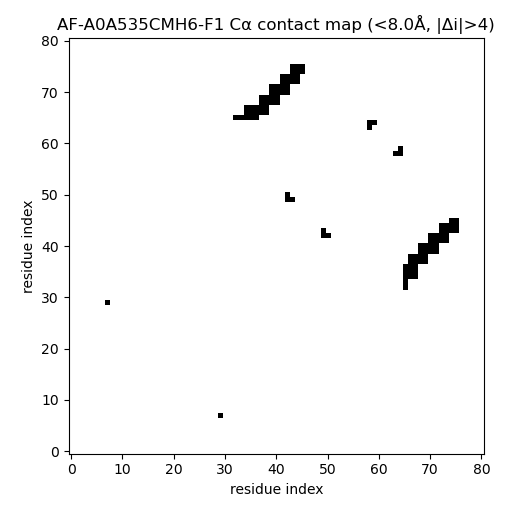ible surface area (backbone atoms only — not comparable to full-atom values): 5604 Å² total; per-residue (Å²): 142,77,64,74,70,61,56,70,65,61,64,62,65,81,74,60,86,80,76,75,93,85,71,86,71,78,72,77,84,77,72,75,81,77,60,83,43,79,45,79,42,82,40,48,71,78,38,67,68,59,53,52,60,60,72,69,57,65,86,76,41,78,92,47,71,38,48,43,75,46,75,46,75,37,73,66,86,76,92,66,134

Foldseek 3Di:
DPPPVVVLPPVVPPPPPPDDDPDPPPRPCPPQDAAPEEAEEEAEPPPPVSVVVVVPDDCPPPVPSRYHYHYHYDYPDDPDD

Radius of gyration: 20.06 Å; Cα contacts (8 Å, |Δi|>4): 52; chains: 1; bounding box: 35×51×40 Å

Mean predicted aligned error: 14.53 Å

Nearest PDB structures (foldseek):
  6dtq-assembly4_D  TM=6.679E-01  e=3.865E+00  Thermotoga maritima MSB8
  4rao-assembly1_A  TM=5.761E-01  e=4.727E+00  Homo sapiens
  5c5c-assembly1_A  TM=5.196E-01  e=4.727E+00  Homo sapiens

pLDDT: mean 72.29, std 17.61, range [43.5, 94.5]